Protein AF-A0A4Q7L2G2-F1 (afdb_monomer)

Sequence (79 aa):
MYDRLRPQPPSVPPSLARWVNLADRDDLVAARPDLTRLFPGADGVLDSGYTVDNGAKPHEATFYLTKREAGAAIAAAMG

Structure (mmCIF, N/CA/C/O backbone):
data_AF-A0A4Q7L2G2-F1
#
_entry.id   AF-A0A4Q7L2G2-F1
#
loop_
_atom_site.group_PDB
_atom_site.id
_atom_site.type_symbol
_atom_site.label_atom_id
_atom_site.label_alt_id
_atom_site.label_comp_id
_atom_site.label_asym_id
_atom_site.label_entity_id
_atom_site.label_seq_id
_atom_site.pdbx_PDB_ins_code
_atom_site.Cartn_x
_atom_site.Cartn_y
_atom_site.Cartn_z
_atom_site.occupancy
_atom_site.B_iso_or_equiv
_atom_site.auth_seq_id
_atom_site.auth_comp_id
_atom_site.auth_asym_id
_atom_site.auth_atom_id
_atom_site.pdbx_PDB_model_num
ATOM 1 N N . MET A 1 1 ? 12.684 -3.627 15.915 1.00 62.16 1 MET A N 1
ATOM 2 C CA . MET A 1 1 ? 11.980 -3.030 14.740 1.00 62.16 1 MET A CA 1
ATOM 3 C C . MET A 1 1 ? 10.775 -2.216 15.194 1.00 62.16 1 MET A C 1
ATOM 5 O O . MET A 1 1 ? 10.634 -1.089 14.744 1.00 62.16 1 MET A O 1
ATOM 9 N N . TYR A 1 2 ? 9.951 -2.720 16.119 1.00 70.00 2 TYR A N 1
ATOM 10 C CA . TYR A 1 2 ? 8.755 -2.008 16.591 1.00 70.00 2 TYR A CA 1
ATOM 11 C C . TYR A 1 2 ? 8.989 -1.012 17.726 1.00 70.00 2 TYR A C 1
ATOM 13 O O . TYR A 1 2 ? 8.069 -0.289 18.075 1.00 70.00 2 TYR A O 1
ATOM 21 N N . ASP A 1 3 ? 10.205 -0.907 18.263 1.00 79.81 3 ASP A N 1
ATOM 22 C CA . ASP A 1 3 ? 10.543 -0.106 19.457 1.00 79.81 3 ASP A CA 1
ATOM 23 C C . ASP A 1 3 ? 10.246 1.399 19.291 1.00 79.81 3 ASP A C 1
ATOM 25 O O . ASP A 1 3 ? 10.016 2.135 20.258 1.00 79.81 3 ASP A O 1
ATOM 29 N N . ARG A 1 4 ? 10.221 1.855 18.031 1.00 83.75 4 ARG A N 1
ATOM 30 C CA . ARG A 1 4 ? 9.906 3.237 17.646 1.00 83.75 4 ARG A CA 1
ATOM 31 C C . ARG A 1 4 ? 8.415 3.495 17.423 1.00 83.75 4 ARG A C 1
ATOM 33 O O . ARG A 1 4 ? 8.031 4.658 17.378 1.00 83.75 4 ARG A O 1
ATOM 40 N N . LEU A 1 5 ? 7.580 2.460 17.306 1.00 78.69 5 LEU A N 1
ATOM 41 C CA . LEU A 1 5 ? 6.134 2.647 17.182 1.00 78.69 5 LEU A CA 1
ATOM 42 C C . LEU A 1 5 ? 5.549 3.193 18.492 1.00 78.69 5 LEU A C 1
ATOM 44 O O . LEU A 1 5 ? 6.079 2.954 19.586 1.00 78.69 5 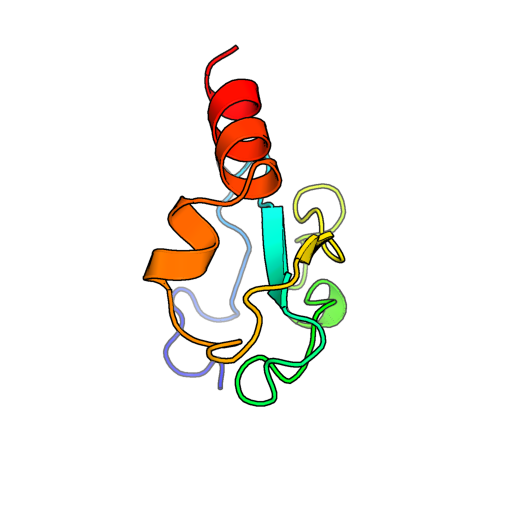LEU A O 1
ATOM 48 N N . ARG A 1 6 ? 4.473 3.970 18.375 1.00 84.00 6 ARG A N 1
ATOM 49 C CA . ARG A 1 6 ? 3.674 4.485 19.490 1.00 84.00 6 ARG A CA 1
ATOM 50 C C . ARG A 1 6 ? 2.191 4.377 19.110 1.00 84.00 6 ARG A C 1
ATOM 52 O O . ARG A 1 6 ? 1.874 4.704 17.968 1.00 84.00 6 ARG A O 1
ATOM 59 N N . PRO A 1 7 ? 1.299 3.970 20.033 1.00 85.25 7 PRO A N 1
ATOM 60 C CA . PRO A 1 7 ? 1.565 3.538 21.414 1.00 85.25 7 PRO A CA 1
ATOM 61 C C . PRO A 1 7 ? 2.332 2.201 21.498 1.00 85.25 7 PRO A C 1
ATOM 63 O O . PRO A 1 7 ? 2.609 1.572 20.480 1.00 85.25 7 PRO A O 1
ATOM 66 N N . GLN A 1 8 ? 2.748 1.821 22.712 1.00 86.31 8 GLN A N 1
ATOM 67 C CA . GLN A 1 8 ? 3.344 0.512 23.008 1.00 86.31 8 GLN A CA 1
ATOM 68 C C . GLN A 1 8 ? 2.453 -0.251 24.003 1.00 86.31 8 GLN A C 1
ATOM 70 O O . GLN A 1 8 ? 2.078 0.352 25.011 1.00 86.31 8 GLN A O 1
ATOM 75 N N . PRO A 1 9 ? 2.133 -1.541 23.768 1.00 85.06 9 PRO A N 1
ATOM 76 C CA . PRO A 1 9 ? 2.483 -2.333 22.580 1.00 85.06 9 PRO A CA 1
ATOM 77 C C . PRO A 1 9 ? 1.858 -1.756 21.294 1.00 85.06 9 PRO A C 1
ATOM 79 O O . PRO A 1 9 ? 0.883 -1.006 21.392 1.00 85.06 9 PRO A O 1
ATOM 82 N N . PRO A 1 10 ? 2.403 -2.055 20.098 1.00 82.12 10 PRO A N 1
ATOM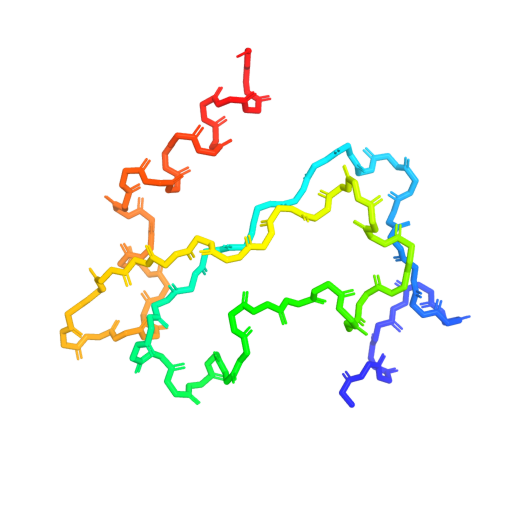 83 C CA . PRO A 1 10 ? 1.825 -1.569 18.855 1.00 82.12 10 PRO A CA 1
ATOM 84 C C . PRO A 1 10 ? 0.416 -2.133 18.694 1.00 82.12 10 PRO A C 1
ATOM 86 O O . PRO A 1 10 ? 0.183 -3.317 18.941 1.00 82.12 10 PRO A O 1
ATOM 89 N N . SER A 1 11 ? -0.507 -1.290 18.253 1.00 81.69 11 SER A N 1
ATOM 90 C CA . SER A 1 11 ? -1.873 -1.680 17.930 1.00 81.69 11 SER A CA 1
ATOM 91 C C . SER A 1 11 ? -2.287 -1.080 16.597 1.00 81.69 11 SER A C 1
ATOM 93 O O . SER A 1 11 ? -1.733 -0.072 16.145 1.00 81.69 11 SER A O 1
ATOM 95 N N . VAL A 1 12 ? -3.280 -1.699 15.967 1.00 84.06 12 VAL A N 1
ATOM 96 C CA . VAL A 1 12 ? -3.944 -1.095 14.817 1.00 84.06 12 VAL A CA 1
ATOM 97 C C . VAL A 1 12 ? -4.810 0.079 15.294 1.00 84.06 12 VAL A C 1
ATOM 99 O O . VAL A 1 12 ? -5.543 -0.078 16.276 1.00 84.06 12 VAL A O 1
ATOM 102 N N . PRO A 1 13 ? -4.737 1.262 14.650 1.00 85.56 13 PRO A N 1
ATOM 103 C CA . PRO A 1 13 ? -5.601 2.386 14.992 1.00 85.56 13 PRO A CA 1
ATOM 104 C C . PRO A 1 13 ? -7.090 1.999 14.918 1.00 85.56 13 PRO A C 1
ATOM 106 O O . PRO A 1 13 ? -7.503 1.450 13.899 1.00 85.56 13 PRO A O 1
ATOM 109 N N . PRO A 1 14 ? -7.926 2.322 15.928 1.00 84.50 14 PRO A N 1
ATOM 110 C CA . PRO A 1 14 ? -9.328 1.884 15.959 1.00 84.50 14 PRO A CA 1
ATOM 111 C C . PRO A 1 14 ? -10.185 2.368 14.782 1.00 84.50 14 PRO A C 1
ATOM 113 O O . PRO A 1 14 ? -11.193 1.753 14.458 1.00 84.50 14 PRO A O 1
ATOM 116 N N . SER A 1 15 ? -9.806 3.484 14.156 1.00 87.50 15 SER A N 1
ATOM 117 C CA . SER A 1 15 ? -10.494 4.052 12.994 1.00 87.50 15 SER A CA 1
ATOM 118 C C . SER A 1 15 ? -10.017 3.483 11.655 1.00 87.50 15 SER A C 1
ATOM 120 O O . SER A 1 15 ? -10.545 3.871 10.612 1.00 87.50 15 SER A O 1
ATOM 122 N N . LEU A 1 16 ? -9.008 2.606 11.648 1.00 88.38 16 LEU A N 1
ATOM 123 C CA . LEU A 1 16 ? -8.486 2.022 10.421 1.00 88.38 16 LEU A CA 1
ATOM 124 C C . LEU A 1 16 ? -9.409 0.895 9.951 1.00 88.38 16 LEU A C 1
ATOM 126 O O . LEU A 1 16 ? -9.370 -0.211 10.476 1.00 88.38 16 LEU A O 1
ATOM 130 N N . ALA A 1 17 ? -10.224 1.184 8.939 1.00 88.19 17 ALA A N 1
ATOM 131 C CA . ALA A 1 17 ? -11.140 0.204 8.360 1.00 88.19 17 ALA A CA 1
ATOM 132 C C . ALA A 1 17 ? -10.445 -0.774 7.399 1.00 88.19 17 ALA A C 1
ATOM 134 O O . ALA A 1 17 ? -10.892 -1.906 7.246 1.00 88.19 17 ALA A O 1
ATOM 135 N N . ARG A 1 18 ? -9.379 -0.327 6.722 1.00 90.19 18 ARG A N 1
ATOM 136 C CA . ARG A 1 18 ? -8.666 -1.114 5.712 1.00 90.19 18 ARG A CA 1
ATOM 137 C C . ARG A 1 18 ? -7.250 -0.585 5.481 1.00 90.19 18 ARG A C 1
ATOM 139 O O . ARG A 1 18 ? -7.048 0.623 5.382 1.00 90.19 18 ARG A O 1
ATOM 146 N N . TRP A 1 19 ? -6.288 -1.486 5.323 1.00 89.88 19 TRP A N 1
ATOM 147 C CA . TRP A 1 19 ? -4.903 -1.229 4.940 1.00 89.88 19 TRP A CA 1
ATOM 148 C C . TRP A 1 19 ? -4.518 -2.201 3.828 1.00 89.88 19 TRP A C 1
ATOM 150 O O . TRP A 1 19 ? -4.606 -3.406 4.004 1.00 89.88 19 TRP A O 1
ATOM 160 N N . VAL A 1 20 ? -4.081 -1.684 2.683 1.00 91.00 20 VAL A N 1
ATOM 161 C CA . VAL A 1 20 ? -3.541 -2.487 1.578 1.00 91.00 20 VAL A CA 1
ATOM 162 C C . VAL A 1 20 ? -2.012 -2.506 1.630 1.00 91.00 20 VAL A C 1
ATOM 164 O O . VAL A 1 20 ? -1.391 -1.442 1.635 1.00 91.00 20 VAL A O 1
ATOM 167 N N . ASN A 1 21 ? -1.404 -3.695 1.633 1.00 88.31 21 ASN A N 1
ATOM 168 C CA . ASN A 1 21 ? 0.042 -3.852 1.457 1.00 88.31 21 ASN A CA 1
ATOM 169 C C . ASN A 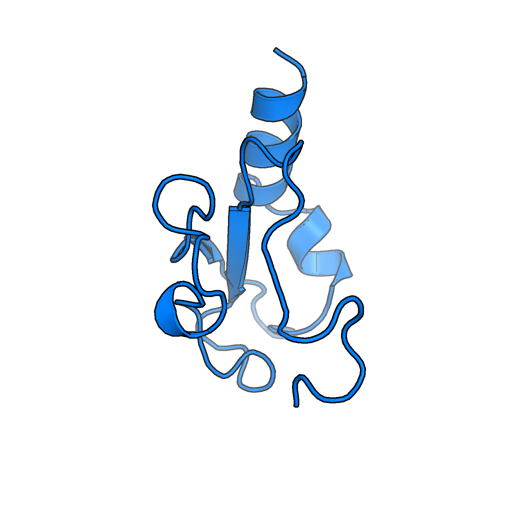1 21 ? 0.376 -4.165 -0.009 1.00 88.31 21 ASN A C 1
ATOM 171 O O . ASN A 1 21 ? 0.016 -5.234 -0.499 1.00 88.31 21 ASN A O 1
ATOM 175 N N . LEU A 1 22 ? 1.083 -3.250 -0.678 1.00 89.19 22 LEU A N 1
ATOM 176 C CA . LEU A 1 22 ? 1.623 -3.435 -2.028 1.00 89.19 22 LEU A CA 1
ATOM 177 C C . LEU A 1 22 ? 3.134 -3.618 -1.942 1.00 8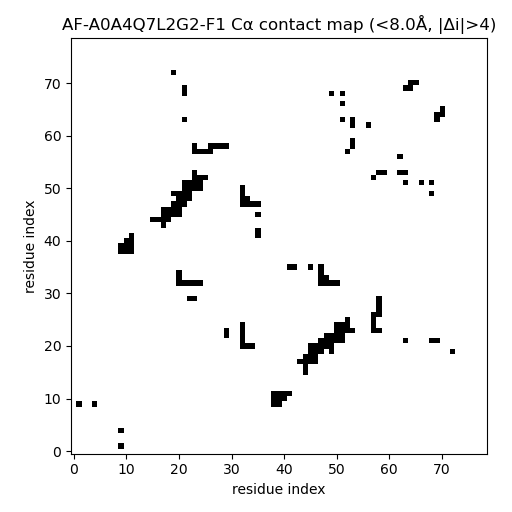9.19 22 LEU A C 1
ATOM 179 O O . LEU A 1 22 ? 3.825 -2.737 -1.434 1.00 89.19 22 LEU A O 1
ATOM 183 N N . ALA A 1 23 ? 3.636 -4.735 -2.456 1.00 89.06 23 ALA A N 1
ATOM 184 C CA . ALA A 1 23 ? 5.062 -5.044 -2.452 1.00 89.06 23 ALA A CA 1
ATOM 185 C C . ALA A 1 23 ? 5.497 -5.588 -3.810 1.00 89.06 23 ALA A C 1
ATOM 187 O O . ALA A 1 23 ? 4.786 -6.369 -4.428 1.00 89.06 23 ALA A O 1
ATOM 188 N N . ASP A 1 24 ? 6.671 -5.216 -4.288 1.00 89.75 24 ASP A N 1
ATO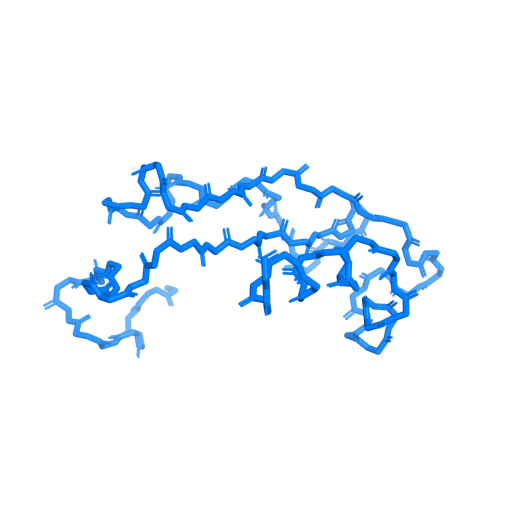M 189 C CA . ASP A 1 24 ? 7.292 -5.943 -5.386 1.00 89.75 24 ASP A CA 1
ATOM 190 C C . ASP A 1 24 ? 7.872 -7.259 -4.851 1.00 89.75 24 ASP A C 1
ATOM 192 O O . ASP A 1 24 ? 8.469 -7.307 -3.775 1.00 89.75 24 ASP A O 1
ATOM 196 N N . ARG A 1 25 ? 7.669 -8.348 -5.594 1.00 86.62 25 ARG A N 1
ATOM 197 C CA . ARG A 1 25 ? 8.184 -9.675 -5.236 1.00 86.62 25 ARG A CA 1
ATOM 198 C C . ARG A 1 25 ? 9.713 -9.731 -5.189 1.00 86.62 25 ARG A C 1
ATOM 200 O O . ARG A 1 25 ? 10.255 -10.557 -4.457 1.00 86.62 25 ARG A O 1
ATOM 207 N N . ASP A 1 26 ? 10.369 -8.870 -5.961 1.00 87.19 26 ASP A N 1
ATOM 208 C CA . ASP A 1 26 ? 11.821 -8.779 -6.085 1.00 87.19 26 ASP A CA 1
ATOM 209 C C . ASP A 1 26 ? 12.394 -7.625 -5.238 1.00 87.19 26 ASP A C 1
ATOM 211 O O . ASP A 1 26 ? 13.596 -7.343 -5.274 1.00 87.19 26 ASP A O 1
ATOM 215 N N . ASP A 1 27 ? 11.561 -6.968 -4.418 1.00 84.38 27 ASP A N 1
ATOM 216 C CA . ASP A 1 27 ? 12.021 -5.992 -3.432 1.00 84.38 27 ASP A CA 1
ATOM 217 C C . ASP A 1 27 ? 12.613 -6.694 -2.206 1.00 84.38 27 ASP A C 1
ATOM 219 O O . ASP A 1 27 ? 11.958 -6.953 -1.196 1.00 84.38 27 ASP A O 1
ATOM 223 N N . LEU A 1 28 ? 13.915 -6.962 -2.285 1.00 78.38 28 LEU A N 1
ATOM 224 C CA . LEU A 1 28 ? 14.688 -7.555 -1.194 1.00 78.38 28 LEU A CA 1
ATOM 225 C C . LEU A 1 28 ? 14.786 -6.653 0.054 1.00 78.38 28 LEU A C 1
ATOM 227 O O . LEU A 1 28 ? 15.168 -7.141 1.120 1.00 78.38 28 LEU A O 1
ATOM 231 N N . VAL A 1 29 ? 14.451 -5.359 -0.046 1.00 71.31 29 VAL A N 1
ATOM 232 C CA . VAL A 1 29 ? 14.361 -4.446 1.107 1.00 71.31 29 VAL A CA 1
ATOM 233 C C . VAL A 1 29 ? 13.031 -4.661 1.837 1.00 71.31 29 VAL A C 1
ATOM 235 O O . VAL A 1 29 ? 12.998 -4.694 3.071 1.00 71.31 29 VAL A O 1
ATOM 238 N N . ALA A 1 30 ? 11.948 -4.902 1.098 1.00 67.19 30 ALA A N 1
ATOM 239 C CA . ALA A 1 30 ? 10.648 -5.313 1.621 1.00 67.19 30 ALA A CA 1
ATOM 240 C C . ALA A 1 30 ? 10.589 -6.838 1.843 1.00 67.19 30 ALA A C 1
ATOM 242 O O . ALA A 1 30 ? 9.785 -7.554 1.256 1.00 67.19 30 ALA A O 1
ATOM 243 N N . ALA A 1 31 ? 11.426 -7.353 2.748 1.00 61.75 31 ALA A N 1
ATOM 244 C CA . ALA A 1 31 ? 11.667 -8.790 2.932 1.00 61.75 31 ALA A CA 1
ATOM 245 C C . ALA A 1 31 ? 10.433 -9.675 3.258 1.00 61.75 31 ALA A C 1
ATOM 247 O O . ALA A 1 31 ? 10.577 -10.897 3.339 1.00 61.75 31 ALA A O 1
ATOM 248 N N . ARG A 1 32 ? 9.240 -9.107 3.508 1.00 75.62 32 ARG A N 1
ATOM 249 C CA . ARG A 1 32 ? 8.005 -9.857 3.814 1.00 75.62 32 ARG A CA 1
ATOM 250 C C . ARG A 1 32 ? 6.763 -9.234 3.150 1.00 75.62 32 ARG A C 1
ATOM 252 O O . ARG A 1 32 ? 6.261 -8.235 3.657 1.00 75.62 32 ARG A O 1
ATOM 259 N N . PRO A 1 33 ? 6.216 -9.854 2.087 1.00 72.62 33 PRO A N 1
ATOM 260 C CA . PRO A 1 33 ? 4.974 -9.405 1.441 1.00 72.62 33 PRO A CA 1
ATOM 261 C C . PRO A 1 33 ? 3.714 -9.602 2.300 1.00 72.62 33 PRO A C 1
ATOM 263 O O . PRO A 1 33 ? 2.736 -8.865 2.164 1.00 72.62 33 PRO A O 1
ATOM 266 N N . ASP A 1 34 ? 3.729 -10.595 3.193 1.00 78.50 34 ASP A N 1
ATOM 267 C CA . ASP A 1 34 ? 2.671 -10.803 4.181 1.00 78.50 34 ASP A CA 1
ATOM 268 C C . ASP A 1 34 ? 3.087 -10.220 5.537 1.00 78.50 34 ASP A C 1
ATOM 270 O O . ASP A 1 34 ? 4.020 -10.702 6.190 1.00 78.50 34 ASP A O 1
ATOM 274 N N . LEU A 1 35 ? 2.384 -9.163 5.946 1.00 81.12 35 LEU A N 1
ATOM 275 C CA . LEU A 1 35 ? 2.632 -8.437 7.187 1.00 81.12 35 LEU A CA 1
ATOM 276 C C . LEU A 1 35 ? 1.649 -8.816 8.307 1.00 81.12 35 LEU A C 1
ATOM 278 O O . LEU A 1 35 ? 1.819 -8.341 9.426 1.00 81.12 35 LEU A O 1
ATOM 282 N N . THR A 1 36 ? 0.664 -9.690 8.074 1.00 79.56 36 THR A N 1
ATOM 283 C CA . THR A 1 36 ? -0.427 -9.955 9.035 1.00 79.56 36 THR A CA 1
ATOM 284 C C . THR A 1 36 ? 0.085 -10.405 10.402 1.00 79.56 36 THR A C 1
ATOM 286 O O . THR A 1 36 ? -0.320 -9.879 11.435 1.00 79.56 36 THR A O 1
ATOM 289 N N . ARG A 1 37 ? 1.090 -11.289 10.437 1.00 79.12 37 ARG A N 1
ATOM 290 C CA . ARG A 1 37 ? 1.690 -11.771 11.700 1.00 79.12 37 ARG A CA 1
ATOM 291 C C . ARG A 1 37 ? 2.490 -10.714 12.468 1.00 79.12 37 ARG A C 1
ATOM 293 O O . ARG A 1 37 ? 2.887 -10.962 13.603 1.00 79.12 37 ARG A O 1
ATOM 300 N N . LEU A 1 38 ? 2.799 -9.584 11.838 1.00 79.31 38 LEU A N 1
ATOM 301 C CA . LEU A 1 38 ? 3.619 -8.516 12.404 1.00 79.31 38 LEU A CA 1
ATOM 302 C C . LEU A 1 38 ? 2.789 -7.421 13.082 1.00 79.31 38 LEU A C 1
ATOM 304 O O . 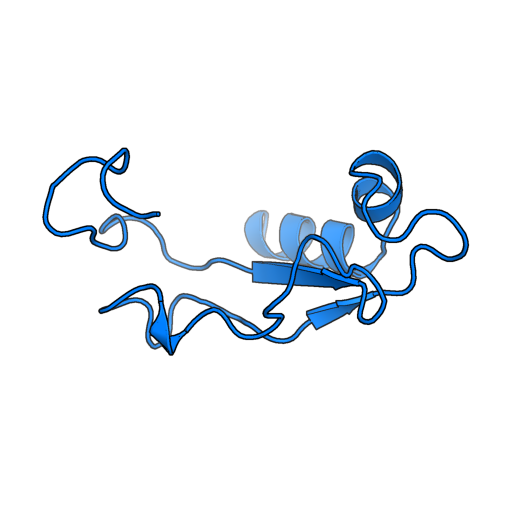LEU A 1 38 ? 3.337 -6.667 13.885 1.00 79.31 38 LEU A O 1
ATOM 308 N N . PHE A 1 39 ? 1.486 -7.364 12.801 1.00 77.62 39 PHE A N 1
ATOM 309 C CA . PHE A 1 39 ? 0.563 -6.379 13.356 1.00 77.62 39 PHE A CA 1
ATOM 310 C C . PHE A 1 39 ? -0.600 -7.089 14.068 1.0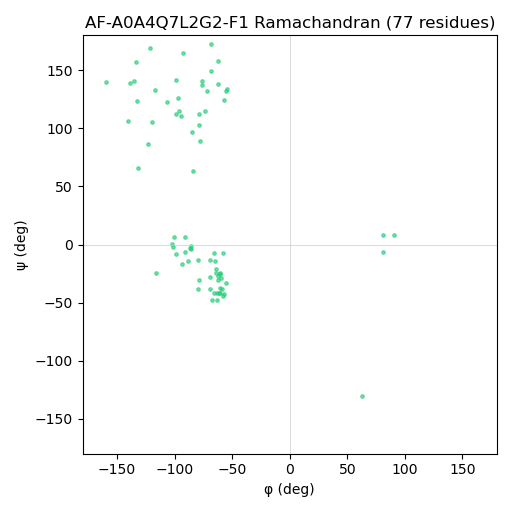0 77.62 39 PHE A C 1
ATOM 312 O O . PHE A 1 39 ? -1.641 -7.337 13.462 1.00 77.62 39 PHE A O 1
ATOM 319 N N . PRO A 1 40 ? -0.442 -7.443 15.359 1.00 73.38 40 PRO A N 1
ATOM 320 C CA . PRO A 1 40 ? -1.510 -8.059 16.142 1.00 73.38 40 PRO A CA 1
ATOM 321 C C . PRO A 1 40 ? -2.788 -7.208 16.127 1.00 73.38 40 PRO A C 1
ATOM 323 O O . PRO A 1 40 ? -2.733 -5.995 16.329 1.00 73.38 40 PRO A O 1
ATOM 326 N N . GLY A 1 41 ? -3.939 -7.845 15.896 1.00 76.50 41 GLY A N 1
ATOM 327 C CA . GLY A 1 41 ? -5.227 -7.151 15.768 1.00 76.50 41 GLY A CA 1
ATOM 328 C C . GLY A 1 41 ? -5.488 -6.534 14.389 1.00 76.50 41 GLY A C 1
ATOM 329 O O . GLY A 1 41 ? -6.469 -5.815 14.240 1.00 76.50 41 GLY A O 1
ATOM 330 N N . ALA A 1 42 ? -4.639 -6.809 13.392 1.00 78.69 42 ALA A N 1
ATOM 331 C CA . ALA A 1 42 ? -4.866 -6.414 12.000 1.00 78.69 42 ALA A CA 1
ATOM 332 C C . ALA A 1 42 ? -5.727 -7.403 11.196 1.00 78.69 42 ALA A C 1
ATOM 334 O O . ALA A 1 42 ? -6.003 -7.153 10.020 1.00 78.69 42 ALA A O 1
ATOM 335 N N . ASP A 1 43 ? -6.154 -8.512 11.807 1.00 76.06 43 ASP A N 1
ATOM 336 C CA . ASP A 1 43 ? -7.021 -9.497 11.164 1.00 76.06 43 ASP A CA 1
ATOM 337 C C . ASP A 1 43 ? -8.313 -8.827 10.675 1.00 76.06 43 ASP A C 1
ATOM 339 O O . ASP A 1 43 ? -9.027 -8.174 11.435 1.00 76.06 43 ASP A O 1
ATOM 343 N N . GLY A 1 44 ? -8.596 -8.972 9.381 1.00 78.06 44 GLY A N 1
ATOM 344 C CA . GLY A 1 44 ? -9.772 -8.384 8.736 1.00 78.06 44 GLY A CA 1
ATOM 345 C C . GLY A 1 44 ? -9.644 -6.908 8.343 1.00 78.06 44 GLY A C 1
ATOM 346 O O . GLY A 1 44 ? -10.536 -6.413 7.661 1.00 78.06 44 GLY A O 1
ATOM 347 N N . VAL A 1 45 ? -8.558 -6.218 8.713 1.00 87.62 45 VAL A N 1
ATOM 348 C CA . VAL A 1 45 ? -8.294 -4.830 8.282 1.00 87.62 45 VAL A CA 1
ATOM 349 C C . VAL A 1 45 ? -7.043 -4.697 7.419 1.00 87.62 45 VAL A C 1
ATOM 351 O O . VAL A 1 45 ? -6.969 -3.764 6.628 1.00 87.62 45 VAL A O 1
ATOM 354 N N . LEU A 1 46 ? -6.065 -5.599 7.522 1.00 87.88 46 LEU A N 1
ATOM 355 C CA . LEU A 1 46 ? -4.911 -5.628 6.625 1.00 87.88 46 LEU A CA 1
ATOM 356 C C . LEU A 1 46 ? -5.146 -6.603 5.465 1.00 87.88 46 LEU A C 1
ATOM 358 O O . LEU A 1 46 ? -5.095 -7.818 5.644 1.00 87.88 46 LEU A O 1
ATOM 362 N N . ASP A 1 47 ? -5.298 -6.059 4.262 1.00 86.12 47 ASP A N 1
ATOM 363 C CA . ASP A 1 47 ? -5.220 -6.817 3.020 1.00 86.12 47 ASP A CA 1
ATOM 364 C C . ASP A 1 47 ? -3.746 -6.932 2.595 1.00 86.12 47 ASP A C 1
ATOM 366 O O . ASP A 1 47 ? -3.168 -6.017 1.992 1.00 86.12 47 ASP A O 1
ATOM 370 N N . SER A 1 48 ? -3.118 -8.058 2.936 1.00 76.69 48 SER A N 1
ATOM 371 C CA . SER A 1 48 ? -1.739 -8.367 2.552 1.00 76.69 48 SER A CA 1
ATOM 372 C C . SER A 1 48 ? -1.653 -9.166 1.245 1.00 76.69 48 SER A C 1
ATOM 374 O O . SER A 1 48 ? -2.638 -9.717 0.757 1.00 76.69 48 SER A O 1
ATOM 376 N N . GLY A 1 49 ? -0.451 -9.228 0.660 1.00 72.12 49 GLY A N 1
ATOM 377 C CA . GLY A 1 49 ? -0.163 -10.136 -0.454 1.00 72.12 49 GLY A CA 1
ATOM 378 C C . GLY A 1 49 ? -0.397 -9.593 -1.866 1.00 72.12 49 GLY A C 1
ATOM 379 O O . GLY A 1 49 ? -0.254 -10.364 -2.814 1.00 72.12 49 GLY A O 1
ATOM 380 N N . TYR A 1 50 ? -0.691 -8.300 -2.051 1.00 74.94 50 TYR A N 1
ATOM 381 C CA . TYR A 1 50 ? -0.659 -7.720 -3.395 1.00 74.94 50 TYR A CA 1
ATOM 382 C C . TYR A 1 50 ? 0.784 -7.553 -3.845 1.00 74.94 50 TYR A C 1
ATOM 384 O O . TYR A 1 50 ? 1.534 -6.751 -3.279 1.00 74.94 50 TYR A O 1
ATOM 392 N N . THR A 1 51 ? 1.157 -8.301 -4.881 1.00 83.75 51 THR A N 1
ATOM 393 C CA . THR A 1 51 ? 2.451 -8.131 -5.525 1.00 83.75 51 THR A CA 1
ATOM 394 C C . THR A 1 51 ? 2.347 -7.299 -6.793 1.00 83.75 51 THR A C 1
ATOM 396 O O . THR A 1 51 ? 1.385 -7.411 -7.550 1.00 83.75 51 THR A O 1
ATOM 399 N N . VAL A 1 52 ? 3.345 -6.449 -7.016 1.00 89.62 52 VAL A N 1
ATOM 400 C CA . VAL A 1 52 ? 3.530 -5.699 -8.265 1.00 89.62 52 VAL A CA 1
ATOM 401 C C . VAL A 1 52 ? 4.891 -6.033 -8.870 1.00 89.62 52 VAL A C 1
ATOM 403 O O . VAL A 1 52 ? 5.717 -6.676 -8.230 1.00 89.62 52 VAL A O 1
ATOM 406 N N . ASP A 1 53 ? 5.113 -5.601 -10.106 1.00 91.12 53 ASP A N 1
ATOM 407 C CA . ASP A 1 53 ? 6.414 -5.663 -10.775 1.00 91.12 53 ASP A CA 1
ATOM 408 C C . ASP A 1 53 ? 6.846 -4.237 -11.143 1.00 91.12 53 ASP A C 1
ATOM 410 O O . ASP A 1 53 ? 6.283 -3.605 -12.044 1.00 91.12 53 ASP A O 1
ATOM 414 N N . ASN A 1 54 ? 7.807 -3.687 -10.408 1.00 92.56 54 ASN A N 1
ATOM 415 C CA . ASN A 1 54 ? 8.445 -2.391 -10.641 1.00 92.56 54 ASN A CA 1
ATOM 416 C C . ASN A 1 54 ? 9.702 -2.514 -11.525 1.00 9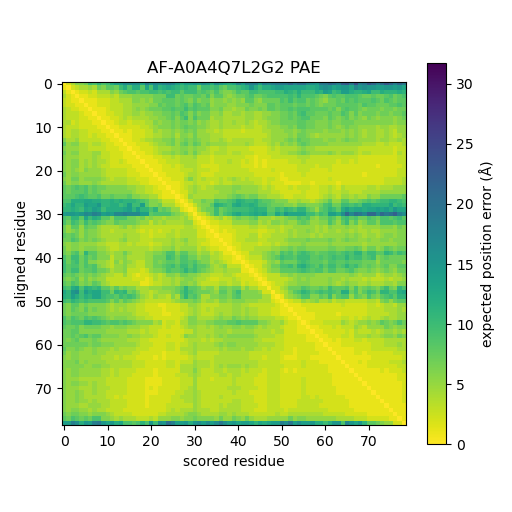2.56 54 ASN A C 1
ATOM 418 O O . ASN A 1 54 ? 10.405 -1.522 -11.745 1.00 92.56 54 ASN A O 1
ATOM 422 N N . GLY A 1 55 ? 9.979 -3.696 -12.074 1.00 90.50 55 GLY A N 1
ATOM 423 C CA . GLY A 1 55 ? 11.077 -3.962 -12.988 1.00 90.50 55 GLY A CA 1
ATOM 424 C C . GLY A 1 55 ? 12.439 -3.732 -12.343 1.00 90.50 55 GLY A C 1
ATOM 425 O O . GLY A 1 55 ? 12.731 -4.200 -11.249 1.00 90.50 55 GLY A O 1
ATOM 426 N N . ALA A 1 56 ? 13.304 -2.973 -13.020 1.00 91.44 56 ALA A N 1
ATOM 427 C CA . ALA A 1 56 ? 14.693 -2.777 -12.596 1.00 91.44 56 ALA A CA 1
ATOM 428 C C . ALA A 1 56 ? 14.860 -2.009 -11.268 1.00 91.44 56 ALA A C 1
ATOM 430 O O . ALA A 1 56 ? 15.982 -1.872 -10.777 1.00 91.44 56 ALA A O 1
ATOM 431 N N . LYS A 1 57 ? 13.772 -1.468 -10.707 1.00 89.81 57 LYS A N 1
ATOM 432 C CA . LYS A 1 57 ? 13.787 -0.658 -9.488 1.00 89.81 57 LYS A CA 1
ATOM 433 C C . LYS A 1 57 ? 12.713 -1.119 -8.492 1.00 89.81 57 LYS A C 1
ATOM 435 O O . LYS A 1 57 ? 11.796 -0.354 -8.190 1.00 89.81 57 LYS A O 1
ATOM 440 N N . PRO A 1 58 ? 12.839 -2.343 -7.946 1.00 88.69 58 PRO A N 1
ATOM 441 C CA . PRO A 1 58 ? 11.793 -2.984 -7.146 1.00 88.69 58 PRO A CA 1
ATOM 442 C C . PRO A 1 58 ? 11.388 -2.193 -5.889 1.00 88.69 58 PRO A C 1
ATOM 444 O O . PRO A 1 58 ? 10.226 -2.214 -5.490 1.00 88.69 58 PRO A O 1
ATOM 447 N N . HIS A 1 59 ? 12.319 -1.416 -5.324 1.00 87.12 59 HIS A N 1
ATOM 448 C CA . HIS A 1 59 ? 12.134 -0.636 -4.094 1.00 87.12 59 HIS A CA 1
ATOM 449 C C . HIS A 1 59 ? 11.900 0.871 -4.309 1.00 87.12 59 HIS A C 1
ATOM 451 O O . HIS A 1 59 ? 11.790 1.621 -3.337 1.00 87.12 59 HIS A O 1
ATOM 457 N N . GLU A 1 60 ? 11.865 1.373 -5.551 1.00 91.25 60 GLU A N 1
ATOM 458 C CA . GLU A 1 60 ? 11.678 2.812 -5.779 1.00 91.25 60 GLU A CA 1
ATOM 459 C C . GLU A 1 60 ? 10.196 3.192 -5.614 1.00 91.25 60 GLU A C 1
ATOM 461 O O . GLU A 1 60 ? 9.347 2.829 -6.426 1.00 91.25 60 GLU A O 1
ATOM 466 N N . ALA A 1 61 ? 9.876 3.960 -4.567 1.00 88.69 61 ALA A N 1
ATOM 467 C CA . ALA A 1 61 ? 8.497 4.297 -4.192 1.00 88.69 61 ALA A CA 1
ATOM 468 C C . ALA A 1 61 ? 7.672 4.946 -5.323 1.00 88.69 61 ALA A C 1
ATOM 470 O O . ALA A 1 61 ? 6.468 4.722 -5.428 1.00 88.69 61 ALA A O 1
ATOM 471 N N . THR A 1 62 ? 8.308 5.730 -6.194 1.00 93.62 62 THR A N 1
ATOM 472 C CA . THR A 1 62 ? 7.654 6.389 -7.339 1.00 93.62 62 THR A CA 1
ATOM 473 C C . THR A 1 62 ? 7.066 5.385 -8.331 1.00 93.62 62 THR A C 1
ATOM 475 O O . THR A 1 62 ? 6.031 5.669 -8.932 1.00 93.62 62 THR A O 1
ATOM 478 N N . PHE A 1 63 ? 7.656 4.193 -8.468 1.00 93.44 63 PHE A N 1
ATOM 479 C CA . PHE A 1 63 ? 7.159 3.158 -9.374 1.00 93.44 63 PHE A CA 1
ATOM 480 C C . PHE A 1 63 ? 5.836 2.581 -8.873 1.00 93.44 63 PHE A C 1
ATOM 482 O O . PHE A 1 63 ? 4.917 2.400 -9.674 1.00 93.44 63 PHE A O 1
ATOM 489 N N . TYR A 1 64 ? 5.688 2.413 -7.556 1.00 91.31 64 TYR A N 1
ATOM 490 C CA . TYR A 1 64 ? 4.432 1.986 -6.938 1.00 91.31 64 TYR A CA 1
ATOM 491 C C . TYR A 1 64 ? 3.281 2.964 -7.215 1.00 91.31 64 TYR A C 1
ATOM 493 O O . TYR A 1 64 ? 2.164 2.526 -7.481 1.00 91.31 64 TYR A O 1
ATOM 501 N N . LEU A 1 65 ? 3.542 4.279 -7.232 1.00 91.88 65 LEU A N 1
ATOM 502 C CA . LEU A 1 65 ? 2.513 5.303 -7.487 1.00 91.88 65 LEU A CA 1
ATOM 503 C C . LEU A 1 65 ? 1.903 5.216 -8.894 1.00 91.88 65 LEU A C 1
ATOM 505 O O . LEU A 1 65 ? 0.807 5.720 -9.121 1.00 91.88 65 LEU A O 1
ATOM 509 N N . THR A 1 66 ? 2.599 4.577 -9.836 1.00 92.88 66 THR A N 1
ATOM 510 C CA . THR A 1 66 ? 2.112 4.377 -11.211 1.00 92.88 66 THR A CA 1
ATOM 511 C C . THR A 1 66 ? 1.336 3.073 -11.395 1.00 92.88 66 THR A C 1
ATOM 513 O O . THR A 1 66 ? 0.788 2.827 -12.470 1.00 92.88 66 THR A O 1
ATOM 516 N N . LYS A 1 67 ? 1.290 2.208 -10.373 1.00 92.94 67 LYS A N 1
ATOM 517 C CA . LYS A 1 67 ? 0.654 0.894 -10.476 1.00 92.94 67 LYS A CA 1
ATOM 518 C C . LYS A 1 67 ? -0.859 0.998 -10.427 1.00 92.94 67 LYS A C 1
ATOM 520 O O . LYS A 1 67 ? -1.437 1.755 -9.644 1.00 92.94 67 LYS A O 1
ATOM 525 N N . ARG A 1 68 ? -1.510 0.173 -11.248 1.00 93.94 68 ARG A N 1
ATOM 526 C CA . ARG A 1 68 ? -2.970 0.070 -11.289 1.00 93.94 68 ARG A CA 1
ATOM 527 C C . ARG A 1 68 ? -3.518 -0.327 -9.921 1.00 93.94 68 ARG A C 1
ATOM 529 O O . ARG A 1 68 ? -4.558 0.176 -9.523 1.00 93.94 68 ARG A O 1
ATOM 536 N N . GLU A 1 69 ? -2.823 -1.205 -9.214 1.00 92.56 69 GLU A N 1
ATOM 537 C CA . GLU A 1 69 ? -3.174 -1.715 -7.894 1.00 92.56 69 GLU A CA 1
ATOM 538 C C . GLU A 1 69 ? -3.189 -0.593 -6.846 1.00 92.56 69 GLU A C 1
ATOM 540 O O . GLU A 1 69 ? -4.130 -0.507 -6.058 1.00 92.56 69 GLU A O 1
ATOM 545 N N . ALA A 1 70 ? -2.210 0.320 -6.892 1.00 92.62 70 ALA A N 1
ATOM 546 C CA . ALA A 1 70 ? -2.194 1.514 -6.047 1.00 92.62 70 ALA A CA 1
ATOM 547 C C . ALA A 1 70 ? -3.387 2.428 -6.359 1.00 92.62 70 ALA A C 1
ATOM 549 O O . ALA A 1 70 ? -4.123 2.821 -5.453 1.00 92.62 70 ALA A O 1
ATOM 550 N N . GLY A 1 71 ? -3.635 2.703 -7.643 1.00 94.12 71 GLY A N 1
ATOM 551 C CA . GLY A 1 71 ? -4.792 3.492 -8.073 1.00 94.12 71 GLY A CA 1
ATOM 552 C C . GLY A 1 71 ? -6.130 2.863 -7.672 1.00 94.12 71 GLY A C 1
ATOM 553 O O . GLY A 1 71 ? -7.017 3.562 -7.192 1.00 94.12 71 GLY A O 1
ATOM 554 N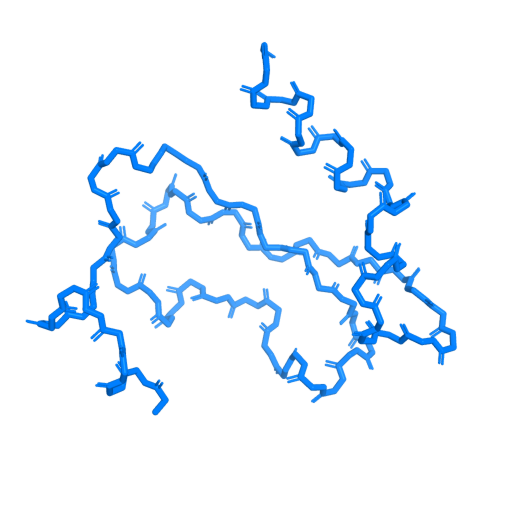 N . ALA A 1 72 ? -6.269 1.544 -7.805 1.00 93.12 72 ALA A N 1
ATOM 555 C CA . ALA A 1 72 ? -7.475 0.810 -7.435 1.00 93.12 72 ALA A CA 1
ATOM 556 C C . ALA A 1 72 ? -7.728 0.839 -5.922 1.00 93.12 72 ALA A C 1
ATOM 558 O O . ALA A 1 72 ? -8.866 1.037 -5.498 1.00 93.12 72 ALA A O 1
ATOM 559 N N . ALA A 1 73 ? -6.679 0.689 -5.106 1.00 92.44 73 ALA A N 1
ATOM 560 C CA . ALA A 1 73 ? -6.788 0.791 -3.654 1.00 92.44 73 ALA A CA 1
ATOM 561 C C . ALA A 1 73 ? -7.259 2.186 -3.213 1.00 92.44 73 ALA A C 1
ATOM 563 O O . ALA A 1 73 ? -8.123 2.286 -2.344 1.00 92.44 73 ALA A O 1
ATOM 564 N N . ILE A 1 74 ? -6.736 3.243 -3.844 1.00 92.88 74 ILE A N 1
ATOM 565 C CA . ILE A 1 74 ? -7.146 4.630 -3.585 1.00 92.88 74 ILE A CA 1
ATOM 566 C C . ILE A 1 74 ? -8.586 4.865 -4.048 1.00 92.88 74 ILE A C 1
ATOM 568 O O . ILE A 1 74 ? -9.386 5.397 -3.286 1.00 92.88 74 ILE A O 1
ATOM 572 N N . ALA A 1 75 ? -8.935 4.440 -5.265 1.00 95.25 75 ALA A N 1
ATOM 573 C CA . ALA A 1 75 ? -10.279 4.613 -5.808 1.00 95.25 75 ALA A CA 1
ATOM 574 C C . ALA A 1 75 ? -11.342 3.954 -4.914 1.00 95.25 75 ALA A C 1
ATOM 576 O O . ALA A 1 75 ? -12.335 4.594 -4.589 1.00 95.25 75 ALA A O 1
ATOM 577 N N . ALA A 1 76 ? -11.089 2.729 -4.439 1.00 91.94 76 ALA A N 1
ATOM 578 C CA . ALA A 1 76 ? -11.982 2.021 -3.519 1.00 91.94 76 ALA A CA 1
ATOM 579 C C . ALA A 1 76 ? -12.127 2.705 -2.145 1.00 91.94 76 ALA A C 1
ATOM 581 O O . ALA A 1 76 ? -13.118 2.496 -1.456 1.00 91.94 76 ALA A O 1
ATOM 582 N N . ALA A 1 77 ? -11.150 3.511 -1.718 1.00 91.00 77 ALA A N 1
ATOM 583 C CA . ALA A 1 77 ? -11.254 4.289 -0.482 1.00 91.00 77 ALA A CA 1
ATOM 584 C C . ALA A 1 77 ? -12.087 5.575 -0.654 1.00 91.00 77 ALA A C 1
ATOM 586 O O . ALA A 1 77 ? -12.451 6.204 0.338 1.00 91.00 77 ALA A O 1
ATOM 587 N N . MET A 1 78 ? -12.367 5.977 -1.898 1.00 92.31 78 MET A N 1
ATOM 588 C CA . MET A 1 78 ? -13.125 7.184 -2.232 1.00 92.31 78 MET A CA 1
ATOM 589 C C . MET A 1 78 ? -14.605 6.921 -2.560 1.00 92.31 78 MET A C 1
ATOM 591 O O . MET A 1 78 ? -15.350 7.894 -2.698 1.00 92.31 78 MET A O 1
ATOM 595 N N . GLY A 1 79 ? -15.038 5.658 -2.684 1.00 71.00 79 GLY A N 1
ATOM 596 C CA . GLY A 1 79 ? -16.419 5.284 -3.018 1.00 71.00 79 GLY A CA 1
ATOM 597 C C . GLY A 1 79 ? -16.658 3.783 -3.035 1.00 71.00 79 GLY A C 1
ATOM 598 O O . GLY A 1 79 ? -16.011 3.105 -3.863 1.00 71.00 79 GLY A O 1
#

pLDDT: mean 84.64, std 7.82, range [61.75, 95.25]

Foldseek 3Di:
DCPPDPDPPAADDPPQQADEQEFAPPPVVCVDQDCDVVHPPCVNHYDGDHHDDLDPCRPDVVSVVPDPVNVVVVVVVVD

Secondary structure (DSSP, 8-state):
-GGG-SSSS----TT---EEEEEETT-SSS--S--GGGSTT-TTTEEEEEEE--TT-TT-HHHHHT-HHHHHHHHHHH-

Organism: NCBI:txid1872711

Solvent-accessible surface area (backbone atoms only — not comparable to full-atom values): 5085 Å² total; per-residue (Å²): 132,67,85,80,52,79,62,81,77,73,66,62,63,92,84,61,73,68,44,80,42,80,35,28,84,76,14,77,86,59,78,59,57,67,49,66,92,78,39,63,81,30,82,92,25,54,49,55,61,45,68,50,85,48,69,102,43,37,74,46,69,74,52,53,74,72,33,66,67,51,50,49,56,52,51,59,74,75,102

Radius of gyration: 13.72 Å; Cα contacts (8 Å, |Δi|>4): 93; chains: 1; bounding box: 31×19×36 Å

Mean predicted aligned error: 4.97 Å